Protein AF-A0A348Y8U0-F1 (afdb_monomer)

Nearest PDB structures (foldseek):
  7la0-assembly1_B  TM=8.804E-01  e=7.836E-02  Pseudomonas protegens Pf-5
  7l9q-assembly1_B  TM=8.511E-01  e=8.415E-02  Pseudomonas protegens Pf-5
  6s2w-assembly1_A-2  TM=3.953E-01  e=3.682E+00  Schizosaccharomyces pombe
  6s2w-assembly2_B  TM=3.872E-01  e=6.065E+00  Schizosaccharomyces pombe

Solvent-accessible surface area (backbone atoms only — not comparable to full-atom values): 4035 Å² total; per-residue (Å²): 139,74,98,59,91,89,65,86,85,78,79,99,55,47,51,48,79,69,54,58,99,90,40,88,44,74,49,49,61,55,73,72,23,39,52,54,39,52,42,48,48,41,27,72,76,72,33,63,67,61,24,54,53,49,32,58,74,67,72,47,86,84,126

Foldseek 3Di:
DDPCPPDDDDPPAQKDQPDDPVDGDIGGDDDVSVVLSVLVVVCVVPHNVRSVVVCVVVVHDND

Secondary structure (DSSP, 8-state):
--S-TT-----S-SEEE---SS---EEE-SHHHHHHHHHHHHHHHT-HHHHHHHHHHTT----

Mean predicted aligned error: 3.88 Å

Radius of gyration: 13.61 Å; Cα contacts (8 Å, |Δi|>4): 57; chains: 1; bounding box: 37×26×25 Å

Structure (mmCIF, N/CA/C/O backbone):
data_AF-A0A348Y8U0-F1
#
_entry.id   AF-A0A348Y8U0-F1
#
loop_
_atom_site.group_PDB
_atom_site.id
_atom_site.type_symbol
_atom_site.label_atom_id
_atom_site.label_alt_id
_atom_site.label_comp_id
_atom_site.label_asym_id
_atom_site.label_entity_id
_atom_site.label_seq_id
_atom_site.pdbx_PDB_ins_code
_atom_site.Cartn_x
_atom_site.Cartn_y
_atom_site.Cartn_z
_atom_site.occupancy
_atom_site.B_iso_or_equiv
_atom_site.auth_seq_id
_atom_site.auth_comp_id
_atom_site.auth_asym_id
_atom_site.auth_atom_id
_atom_site.pdbx_PDB_model_num
ATOM 1 N N . LEU A 1 1 ? 23.081 -3.064 -10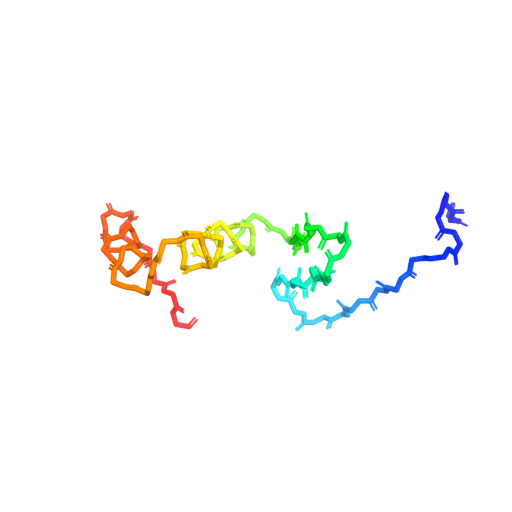.212 1.00 52.66 1 LEU A N 1
ATOM 2 C CA . LEU A 1 1 ? 21.856 -3.881 -10.378 1.00 52.66 1 LEU A CA 1
ATOM 3 C C . LEU A 1 1 ? 22.247 -5.307 -9.987 1.00 52.66 1 LEU A C 1
ATOM 5 O O . LEU A 1 1 ? 22.901 -5.950 -10.781 1.00 52.66 1 LEU A O 1
ATOM 9 N N . ALA A 1 2 ? 22.089 -5.801 -8.764 1.00 52.78 2 ALA A N 1
ATOM 10 C CA . ALA A 1 2 ? 21.061 -5.539 -7.767 1.00 52.78 2 ALA A CA 1
ATOM 11 C C . ALA A 1 2 ? 21.673 -5.417 -6.359 1.00 52.78 2 ALA A C 1
ATOM 13 O O . ALA A 1 2 ? 22.470 -6.256 -5.956 1.00 52.78 2 ALA A O 1
ATOM 14 N N . SER A 1 3 ? 21.283 -4.384 -5.608 1.00 77.06 3 SER A N 1
ATOM 15 C CA . SER A 1 3 ? 21.716 -4.194 -4.213 1.00 77.06 3 SER A CA 1
ATOM 16 C C . SER A 1 3 ? 20.877 -4.995 -3.204 1.00 77.06 3 SER A C 1
ATOM 18 O O . SER A 1 3 ? 21.132 -4.916 -2.009 1.00 77.06 3 SER A O 1
ATOM 20 N N . TYR A 1 4 ? 19.886 -5.765 -3.673 1.00 81.25 4 TYR A N 1
ATOM 21 C CA . TYR A 1 4 ? 18.935 -6.501 -2.835 1.00 81.25 4 TYR A CA 1
ATOM 22 C C . TYR A 1 4 ? 18.630 -7.866 -3.473 1.00 81.25 4 TYR A C 1
ATOM 24 O O . TYR A 1 4 ? 17.709 -7.968 -4.277 1.00 81.25 4 TYR A O 1
ATOM 32 N N . PRO A 1 5 ? 19.424 -8.910 -3.184 1.00 81.25 5 PRO A N 1
ATOM 33 C CA . PRO A 1 5 ? 19.267 -10.224 -3.818 1.00 81.25 5 PRO A CA 1
ATOM 34 C C . PRO A 1 5 ? 18.036 -11.000 -3.327 1.00 81.25 5 PRO A C 1
ATOM 36 O O . PRO A 1 5 ? 17.568 -11.893 -4.020 1.00 81.25 5 PRO A O 1
ATOM 39 N N . ASN A 1 6 ? 17.497 -10.644 -2.159 1.00 86.44 6 ASN A N 1
ATOM 40 C CA . ASN A 1 6 ? 16.404 -11.363 -1.501 1.00 86.44 6 ASN A CA 1
ATOM 41 C C . ASN A 1 6 ? 15.069 -10.601 -1.573 1.00 86.44 6 ASN A C 1
ATOM 43 O O . ASN A 1 6 ? 14.253 -10.718 -0.664 1.00 86.44 6 ASN A O 1
ATOM 47 N N . ILE A 1 7 ? 14.870 -9.763 -2.596 1.00 89.62 7 ILE A N 1
ATOM 48 C CA . ILE A 1 7 ? 13.617 -9.022 -2.784 1.00 89.62 7 ILE A CA 1
ATOM 49 C C . ILE A 1 7 ? 12.744 -9.709 -3.832 1.00 89.62 7 ILE A C 1
ATOM 51 O O . ILE A 1 7 ? 13.196 -10.008 -4.937 1.00 89.62 7 ILE A O 1
ATOM 55 N N . GLU A 1 8 ? 11.479 -9.930 -3.494 1.00 91.75 8 GLU A N 1
ATOM 56 C CA . GLU A 1 8 ? 10.468 -10.357 -4.453 1.00 91.75 8 GLU A CA 1
ATOM 57 C C . GLU A 1 8 ? 9.824 -9.123 -5.093 1.00 91.75 8 GLU A C 1
ATOM 59 O O . GLU A 1 8 ? 9.302 -8.246 -4.405 1.00 91.75 8 GLU A O 1
ATOM 64 N N . VAL A 1 9 ? 9.875 -9.038 -6.423 1.00 92.56 9 VAL A N 1
ATOM 65 C CA . VAL A 1 9 ? 9.258 -7.941 -7.175 1.00 92.56 9 VAL A CA 1
ATOM 66 C C . VAL A 1 9 ? 7.932 -8.417 -7.752 1.00 92.56 9 VAL A C 1
ATOM 68 O O . VAL A 1 9 ? 7.907 -9.225 -8.678 1.00 92.56 9 VAL A O 1
ATOM 71 N N . ILE A 1 10 ? 6.830 -7.861 -7.249 1.00 95.31 10 ILE A N 1
ATOM 72 C CA . ILE A 1 10 ? 5.490 -8.103 -7.791 1.00 95.31 10 ILE A CA 1
ATOM 73 C C . ILE A 1 10 ? 5.175 -7.016 -8.823 1.00 95.31 10 ILE A C 1
ATOM 75 O O . ILE A 1 10 ? 4.968 -5.850 -8.485 1.00 95.31 10 ILE A O 1
ATOM 79 N N . ALA A 1 11 ? 5.172 -7.393 -10.101 1.00 95.00 11 ALA A N 1
ATOM 80 C CA . ALA A 1 11 ? 4.910 -6.479 -11.210 1.00 95.00 11 ALA A CA 1
ATOM 81 C C . ALA A 1 11 ? 3.405 -6.229 -11.428 1.00 95.00 11 ALA A C 1
ATOM 83 O O . ALA A 1 11 ? 2.559 -7.021 -11.021 1.00 95.00 11 ALA A O 1
ATOM 84 N N . ASN A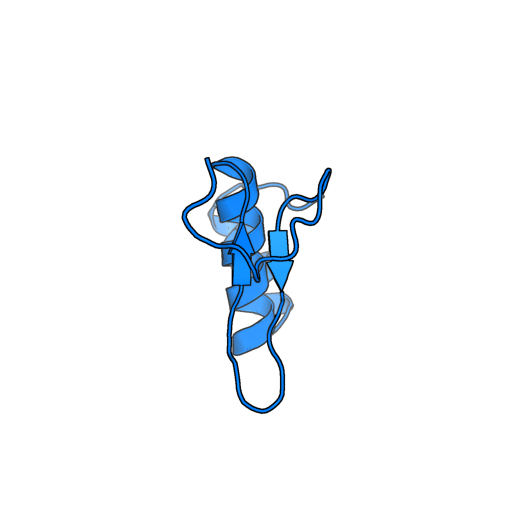 1 12 ? 3.079 -5.142 -12.139 1.00 95.50 12 ASN A N 1
ATOM 85 C CA . ASN A 1 12 ? 1.716 -4.791 -12.571 1.00 95.50 12 ASN A CA 1
ATOM 86 C C . ASN A 1 12 ? 0.693 -4.605 -11.433 1.00 95.50 12 ASN A C 1
ATOM 88 O O . ASN A 1 12 ? -0.505 -4.782 -11.637 1.00 95.50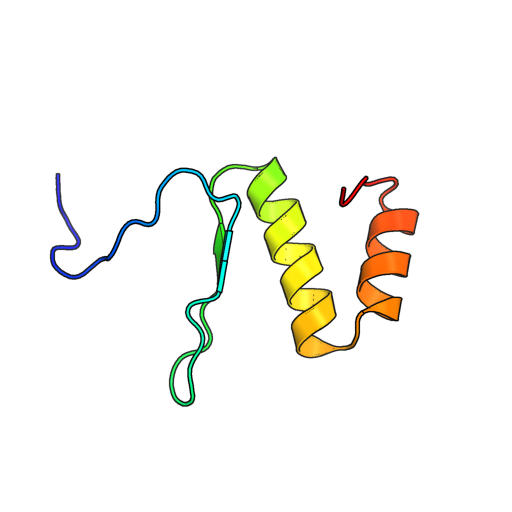 12 ASN A O 1
ATOM 92 N N . THR A 1 13 ? 1.151 -4.201 -10.246 1.00 96.44 13 THR A N 1
ATOM 93 C CA . THR A 1 13 ? 0.291 -3.815 -9.121 1.00 96.44 13 THR A CA 1
ATOM 94 C C . THR A 1 13 ? 0.598 -2.394 -8.654 1.00 96.44 13 THR A C 1
ATOM 96 O O . THR A 1 13 ? 1.711 -1.892 -8.813 1.00 96.44 13 THR A O 1
ATOM 99 N N . ARG A 1 14 ? -0.404 -1.721 -8.077 1.00 95.94 14 ARG A N 1
ATOM 100 C CA . ARG A 1 14 ? -0.257 -0.361 -7.536 1.00 95.94 14 ARG A CA 1
ATOM 101 C C . ARG A 1 14 ? 0.539 -0.369 -6.227 1.00 95.94 14 ARG A C 1
ATOM 103 O O . ARG A 1 14 ? 1.407 0.476 -6.011 1.00 95.94 14 ARG A O 1
ATOM 110 N N . PHE A 1 15 ? 0.242 -1.323 -5.356 1.00 97.69 15 PHE A N 1
ATOM 111 C CA . PHE A 1 15 ? 0.894 -1.472 -4.064 1.00 97.69 15 PHE A CA 1
ATOM 112 C C . PHE A 1 15 ? 0.856 -2.935 -3.621 1.00 97.69 15 PHE A C 1
ATOM 114 O O . PHE A 1 15 ? 0.057 -3.726 -4.128 1.00 97.69 15 PHE A O 1
ATOM 121 N N . VAL A 1 16 ? 1.730 -3.282 -2.683 1.00 97.69 16 VAL A N 1
ATOM 122 C CA . VAL A 1 16 ? 1.798 -4.598 -2.047 1.00 97.69 16 VAL A CA 1
ATOM 123 C C . VAL A 1 16 ? 1.775 -4.385 -0.546 1.00 97.69 16 VAL A C 1
ATOM 125 O O . VAL A 1 16 ? 2.599 -3.645 -0.007 1.00 97.69 16 VAL A O 1
ATOM 128 N N . ASP A 1 17 ? 0.841 -5.045 0.126 1.00 97.50 17 ASP A N 1
ATOM 129 C CA . ASP A 1 17 ? 0.908 -5.229 1.567 1.00 97.50 17 ASP A CA 1
ATOM 130 C C . ASP A 1 17 ? 1.605 -6.558 1.858 1.00 97.50 17 ASP A C 1
ATOM 132 O O . ASP A 1 17 ? 1.036 -7.623 1.633 1.00 97.50 17 ASP A O 1
ATOM 136 N N . ALA A 1 18 ? 2.848 -6.470 2.323 1.00 95.31 18 ALA A N 1
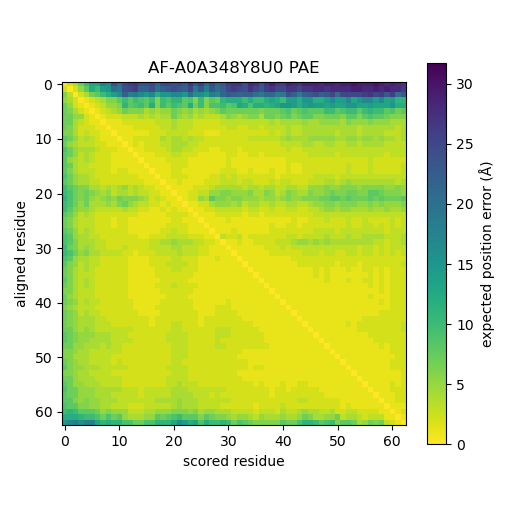ATOM 137 C CA . ALA A 1 18 ? 3.684 -7.602 2.711 1.00 95.31 18 ALA A CA 1
ATOM 138 C C . ALA A 1 18 ? 3.748 -7.739 4.242 1.00 95.31 18 ALA A C 1
ATOM 140 O O . ALA A 1 18 ? 4.737 -8.224 4.787 1.00 95.31 18 ALA A O 1
ATOM 141 N N . SER A 1 19 ? 2.739 -7.233 4.956 1.00 94.69 19 SER A N 1
ATOM 142 C CA . SER A 1 19 ? 2.703 -7.365 6.409 1.00 94.69 19 SER A CA 1
ATOM 143 C C . SER A 1 19 ? 2.355 -8.791 6.832 1.00 94.69 19 SER A C 1
ATOM 145 O O . SER A 1 19 ? 1.427 -9.394 6.294 1.00 94.69 19 SER A O 1
ATOM 147 N N . ASP A 1 20 ? 3.017 -9.261 7.880 1.00 93.19 20 ASP A N 1
ATOM 148 C CA . ASP A 1 20 ? 2.762 -10.526 8.563 1.00 93.19 20 ASP A CA 1
ATOM 149 C C . ASP A 1 20 ? 2.747 -10.313 10.093 1.00 93.19 20 ASP A C 1
ATOM 151 O O . ASP A 1 20 ? 2.599 -9.188 10.581 1.00 93.19 20 ASP A O 1
ATOM 155 N N . GLU A 1 21 ? 2.852 -11.390 10.871 1.00 93.62 21 GLU A N 1
ATOM 156 C CA . GLU A 1 21 ? 2.848 -11.338 12.341 1.00 93.62 21 GLU A CA 1
ATOM 157 C C . GLU A 1 21 ? 4.051 -10.577 12.932 1.00 93.62 21 GLU A C 1
ATOM 159 O O . GLU A 1 21 ? 3.976 -10.054 14.045 1.00 93.62 21 GLU A O 1
ATOM 164 N N . THR A 1 22 ? 5.153 -10.487 12.189 1.00 93.75 22 THR A N 1
ATOM 165 C CA . THR A 1 22 ? 6.447 -9.936 12.626 1.00 93.75 22 THR A CA 1
ATOM 166 C C . THR A 1 22 ? 6.834 -8.650 11.899 1.00 93.75 22 THR A C 1
ATOM 168 O O . THR A 1 22 ? 7.595 -7.838 12.429 1.00 93.75 22 THR A O 1
ATOM 171 N N . THR A 1 23 ? 6.283 -8.432 10.707 1.00 91.25 23 THR A N 1
ATOM 172 C CA . THR A 1 23 ? 6.652 -7.357 9.789 1.00 91.25 23 THR A CA 1
ATOM 173 C C . THR A 1 23 ? 5.422 -6.540 9.421 1.00 91.25 23 THR A C 1
ATOM 175 O O . THR A 1 23 ? 4.378 -7.076 9.071 1.00 91.25 23 THR A O 1
ATOM 178 N N . LYS A 1 24 ? 5.532 -5.210 9.464 1.00 94.94 24 LYS A N 1
ATOM 179 C CA . LYS A 1 24 ? 4.464 -4.292 9.036 1.00 94.94 24 LYS A CA 1
ATOM 180 C C . LYS A 1 24 ? 4.968 -3.455 7.871 1.00 94.94 24 LYS A C 1
ATOM 182 O O . LYS A 1 24 ? 5.534 -2.385 8.086 1.00 94.94 24 LYS A O 1
ATOM 187 N N . LEU A 1 25 ? 4.803 -3.966 6.653 1.00 95.62 25 LEU A N 1
ATOM 188 C CA . LEU A 1 25 ? 5.358 -3.356 5.449 1.00 95.62 25 LEU A CA 1
ATOM 189 C C . LEU A 1 25 ? 4.300 -3.232 4.353 1.00 95.62 25 LEU A C 1
ATOM 191 O O . LEU A 1 25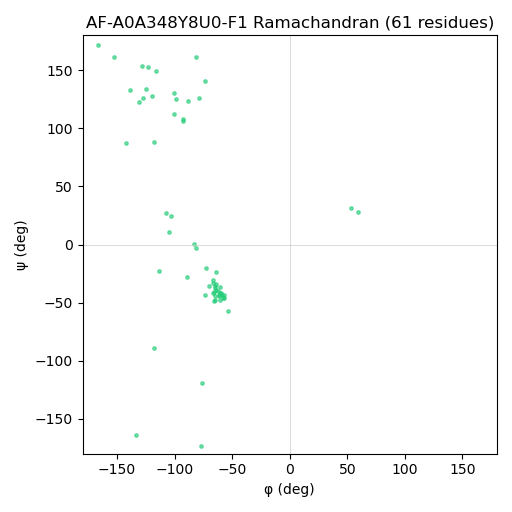 ? 3.742 -4.222 3.890 1.00 95.62 25 LEU A O 1
ATOM 195 N N . VAL A 1 26 ? 4.086 -2.000 3.897 1.00 97.69 26 VAL A N 1
ATOM 196 C CA . VAL A 1 26 ? 3.333 -1.696 2.679 1.00 97.69 26 VAL A CA 1
ATOM 19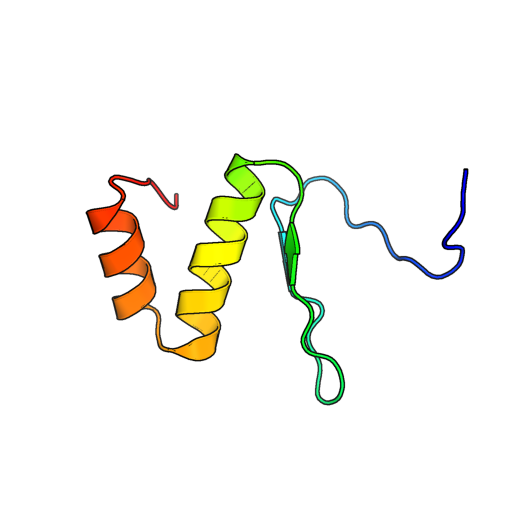7 C C . VAL A 1 26 ? 4.274 -0.963 1.734 1.00 97.69 26 VAL A C 1
ATOM 199 O O . VAL A 1 26 ? 4.908 0.017 2.124 1.00 97.69 26 VAL A O 1
ATOM 202 N N . THR A 1 27 ? 4.378 -1.441 0.499 1.00 97.00 27 THR A N 1
ATOM 203 C CA . THR A 1 27 ? 5.183 -0.815 -0.556 1.00 97.00 27 THR A CA 1
ATOM 204 C C . THR A 1 27 ? 4.283 -0.356 -1.691 1.00 97.00 27 THR A C 1
ATOM 206 O O . THR A 1 27 ? 3.238 -0.949 -1.951 1.00 97.00 27 THR A O 1
ATOM 209 N N . SER A 1 28 ? 4.674 0.716 -2.372 1.00 97.75 28 SER A N 1
ATOM 210 C CA . SER A 1 28 ? 3.928 1.290 -3.489 1.00 97.75 28 SER A CA 1
ATOM 211 C C . SER A 1 28 ? 4.828 1.481 -4.697 1.00 97.75 28 SER A C 1
ATOM 213 O O . SER A 1 28 ? 6.029 1.696 -4.542 1.00 97.75 28 SER A O 1
ATOM 215 N N . ALA A 1 29 ? 4.233 1.459 -5.887 1.00 95.69 29 ALA A N 1
ATOM 216 C CA . ALA A 1 29 ? 4.917 1.826 -7.120 1.00 95.69 29 ALA A CA 1
ATOM 217 C C . ALA A 1 29 ? 5.069 3.364 -7.241 1.00 95.69 29 ALA A C 1
ATOM 219 O O . ALA A 1 29 ? 5.715 4.004 -6.417 1.00 95.69 29 ALA A O 1
ATOM 220 N N . GLY A 1 30 ? 4.487 3.972 -8.281 1.00 94.94 30 GLY A N 1
ATOM 221 C CA . GLY A 1 30 ? 4.575 5.413 -8.545 1.00 94.94 30 GLY A CA 1
ATOM 222 C C . GLY A 1 30 ? 3.672 6.283 -7.661 1.00 94.94 30 GLY A C 1
ATOM 223 O O . GLY A 1 30 ? 2.986 5.797 -6.768 1.00 94.94 30 GLY A O 1
ATOM 224 N N . ILE A 1 31 ? 3.620 7.585 -7.966 1.00 95.31 31 ILE A N 1
ATOM 225 C CA . ILE A 1 31 ? 2.929 8.617 -7.165 1.00 95.31 31 ILE A CA 1
ATOM 226 C C . ILE A 1 31 ? 1.460 8.263 -6.898 1.00 95.31 31 ILE A C 1
ATOM 228 O O . ILE A 1 31 ? 1.059 8.141 -5.743 1.00 95.31 31 ILE A O 1
ATOM 232 N N . SER A 1 32 ? 0.659 8.042 -7.946 1.00 94.50 32 SER A N 1
ATOM 233 C CA . SER A 1 32 ? -0.759 7.685 -7.787 1.00 94.50 32 SER A CA 1
ATOM 234 C C . SER A 1 32 ? -0.928 6.376 -7.016 1.00 94.50 32 SER A C 1
ATOM 236 O O . SER A 1 32 ? -1.820 6.239 -6.185 1.00 94.50 32 SER A O 1
ATOM 238 N N . ALA A 1 33 ? -0.019 5.426 -7.235 1.00 96.75 33 ALA A N 1
ATOM 239 C CA . ALA A 1 33 ? 0.012 4.155 -6.528 1.00 96.75 33 ALA A CA 1
ATOM 240 C C . ALA A 1 33 ? 0.291 4.339 -5.022 1.00 96.75 33 ALA A C 1
ATOM 242 O O . ALA A 1 33 ? -0.315 3.658 -4.195 1.00 96.75 33 ALA A O 1
ATOM 243 N N . GLY A 1 34 ? 1.133 5.313 -4.666 1.00 97.38 34 GLY A N 1
ATOM 244 C CA . GLY A 1 34 ? 1.379 5.742 -3.290 1.00 97.38 34 GLY A CA 1
ATOM 245 C C . GLY A 1 34 ? 0.149 6.350 -2.613 1.00 97.38 34 GLY A C 1
ATOM 246 O O . GLY A 1 34 ? -0.068 6.109 -1.425 1.00 97.38 34 GLY A O 1
ATOM 247 N N . ILE A 1 35 ? -0.710 7.061 -3.353 1.00 97.81 35 ILE A N 1
ATOM 248 C CA . ILE A 1 35 ? -1.992 7.560 -2.821 1.00 97.81 35 ILE A CA 1
ATOM 249 C C . ILE A 1 35 ? -2.910 6.380 -2.479 1.00 97.81 35 ILE A C 1
ATOM 251 O O . ILE A 1 35 ? -3.424 6.309 -1.361 1.00 97.81 35 ILE A O 1
ATOM 255 N N . HIS A 1 36 ? -3.052 5.408 -3.389 1.00 97.88 36 HIS A N 1
ATOM 256 C CA . HIS A 1 36 ? -3.821 4.188 -3.111 1.00 97.88 36 HIS A CA 1
ATOM 257 C C . HIS A 1 36 ? -3.256 3.413 -1.911 1.00 97.88 36 HIS A C 1
ATOM 259 O O . HIS A 1 36 ? -4.027 2.993 -1.050 1.00 97.88 36 HIS A O 1
ATOM 265 N N . ALA A 1 37 ? -1.931 3.266 -1.812 1.00 97.75 37 ALA A N 1
ATOM 266 C CA . ALA A 1 37 ? -1.281 2.613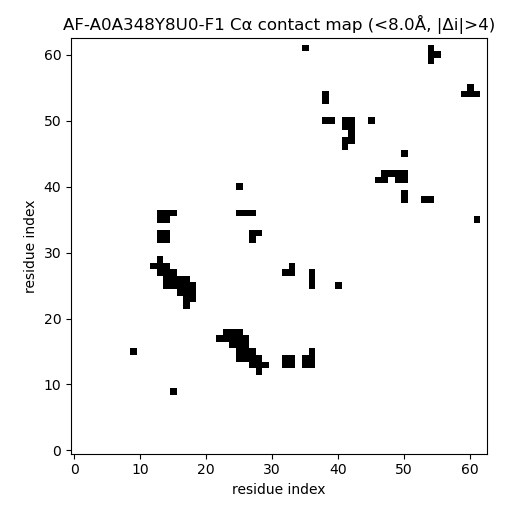 -0.673 1.00 97.75 37 ALA A CA 1
ATOM 267 C C . ALA A 1 37 ? -1.539 3.358 0.647 1.00 97.75 37 ALA A C 1
ATOM 269 O O . ALA A 1 37 ? -1.820 2.741 1.671 1.00 97.75 37 ALA A O 1
ATOM 270 N N . SER A 1 38 ? -1.509 4.691 0.624 1.00 98.00 38 SER A N 1
ATOM 271 C CA . SER A 1 38 ? -1.783 5.521 1.802 1.00 98.00 38 SER A CA 1
ATOM 272 C C . SER A 1 38 ? -3.228 5.362 2.278 1.00 98.00 38 SER A C 1
ATOM 274 O O . SER A 1 38 ? -3.473 5.160 3.467 1.00 98.00 38 SER A O 1
ATOM 276 N N . LEU A 1 39 ? -4.193 5.377 1.353 1.00 98.38 39 LEU A N 1
ATOM 277 C CA . LEU A 1 39 ? -5.599 5.118 1.670 1.00 98.38 39 LEU A CA 1
ATOM 278 C C . LEU A 1 39 ? -5.803 3.684 2.176 1.00 98.38 39 LEU A C 1
ATOM 280 O O . LEU A 1 39 ? -6.529 3.473 3.148 1.00 98.38 39 LEU A O 1
ATOM 284 N N . TYR A 1 40 ? -5.105 2.706 1.595 1.00 98.00 40 TYR A N 1
ATOM 285 C CA . TYR A 1 40 ? -5.086 1.339 2.110 1.00 98.00 40 TYR A CA 1
ATOM 286 C C . TYR A 1 40 ? -4.598 1.276 3.567 1.00 98.00 40 TYR A C 1
ATOM 288 O O . TYR A 1 40 ? -5.241 0.623 4.390 1.00 98.00 40 TYR A O 1
ATOM 296 N N . CYS A 1 41 ? -3.539 2.008 3.923 1.00 98.06 41 CYS A N 1
ATOM 297 C CA . CYS A 1 41 ? -3.069 2.105 5.306 1.00 98.06 41 CYS A CA 1
ATOM 298 C C . CYS A 1 41 ? -4.133 2.694 6.243 1.00 98.06 41 CYS A C 1
ATOM 300 O O . CYS A 1 41 ? -4.340 2.154 7.328 1.00 98.06 41 CYS A O 1
ATOM 302 N N . VAL A 1 42 ? -4.858 3.740 5.823 1.00 98.44 42 VAL A N 1
ATOM 303 C CA . VAL A 1 42 ? -5.983 4.291 6.607 1.00 98.44 42 VAL A CA 1
ATOM 304 C C . VAL A 1 42 ? -7.039 3.214 6.860 1.00 98.44 42 VAL A C 1
ATOM 306 O O . VAL A 1 42 ? -7.473 3.040 7.997 1.00 98.44 42 VAL A O 1
ATOM 309 N N . LYS A 1 43 ? -7.406 2.443 5.827 1.00 98.19 43 LYS A N 1
ATOM 310 C CA . LYS A 1 43 ? -8.355 1.329 5.966 1.00 98.19 43 LYS A CA 1
ATOM 311 C C . LYS A 1 43 ? -7.845 0.257 6.928 1.00 98.19 43 LYS A C 1
ATOM 313 O O . LYS A 1 43 ? -8.627 -0.256 7.722 1.00 98.19 43 LYS A O 1
ATOM 318 N N . LYS A 1 44 ? -6.567 -0.113 6.816 1.00 97.31 44 LYS A N 1
ATOM 319 C CA . LYS A 1 44 ? -5.951 -1.191 7.599 1.00 97.31 44 LYS A CA 1
ATOM 320 C C . LYS A 1 44 ? -5.794 -0.830 9.078 1.00 97.31 44 LYS A C 1
ATOM 322 O O . LYS A 1 44 ? -5.918 -1.708 9.923 1.00 97.31 44 LYS A O 1
ATOM 327 N N . LEU A 1 45 ? -5.496 0.433 9.381 1.00 97.50 45 LEU A N 1
ATOM 328 C CA . LEU A 1 45 ? -5.235 0.903 10.745 1.00 97.50 45 LEU A CA 1
ATOM 329 C C . LEU A 1 45 ? -6.492 1.362 11.488 1.00 97.50 45 LEU A C 1
ATOM 331 O O . LEU A 1 45 ? -6.509 1.307 12.714 1.00 97.50 45 LEU A O 1
ATOM 335 N N . LEU A 1 46 ? -7.505 1.842 10.764 1.00 98.31 46 LEU A N 1
ATOM 336 C CA . LEU A 1 46 ? -8.742 2.365 11.338 1.00 98.31 46 LEU A CA 1
ATOM 337 C C . LEU A 1 46 ? -9.926 1.520 10.864 1.00 98.31 46 LEU A C 1
ATOM 339 O O . LEU A 1 46 ? -10.281 0.536 11.503 1.00 98.31 46 LEU A O 1
ATOM 343 N N . ASP A 1 47 ? -10.515 1.887 9.727 1.00 98.38 47 ASP A N 1
ATOM 344 C CA . ASP A 1 47 ? -11.616 1.168 9.102 1.00 98.38 47 ASP A CA 1
ATOM 345 C C . ASP A 1 47 ? -11.845 1.649 7.657 1.00 98.38 47 ASP A C 1
ATOM 347 O O . ASP A 1 47 ? -11.282 2.642 7.1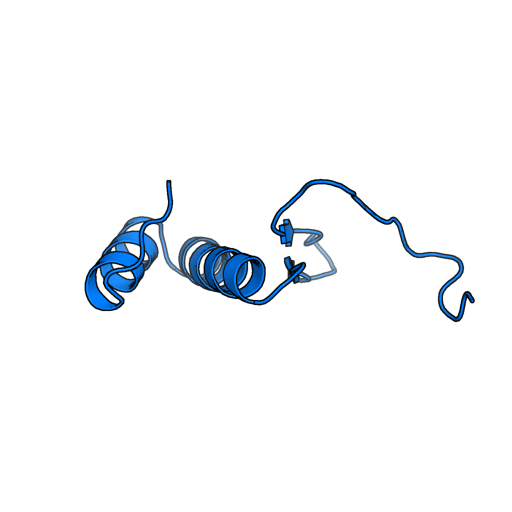77 1.00 98.38 47 ASP A O 1
ATOM 351 N N . SER A 1 48 ? -12.713 0.936 6.937 1.00 98.00 48 SER A N 1
ATOM 352 C CA . SER A 1 48 ? -13.048 1.288 5.554 1.00 98.00 48 SER A CA 1
ATOM 353 C C . SER A 1 48 ? -13.808 2.614 5.447 1.00 98.00 48 SER A C 1
ATOM 355 O O . SER A 1 48 ? -13.613 3.331 4.472 1.00 98.00 48 SER A O 1
ATOM 357 N N . GLN A 1 49 ? -14.644 2.975 6.424 1.00 98.38 49 GLN A N 1
ATOM 358 C CA . GLN A 1 49 ? -15.444 4.204 6.374 1.00 98.38 49 GLN A CA 1
ATOM 359 C C . GLN A 1 49 ? -14.558 5.455 6.427 1.00 98.38 49 GLN A C 1
ATOM 361 O O . GLN A 1 49 ? -14.775 6.420 5.686 1.00 98.38 49 GLN A O 1
ATOM 366 N N . THR A 1 50 ? -13.527 5.426 7.262 1.00 98.50 50 THR A N 1
ATOM 367 C CA . THR A 1 50 ? -12.551 6.498 7.429 1.00 98.50 50 THR A CA 1
ATOM 368 C C . THR A 1 50 ? -11.711 6.664 6.170 1.00 98.50 50 THR A C 1
ATOM 370 O O . THR A 1 50 ? -11.522 7.791 5.709 1.00 98.50 50 THR A O 1
ATOM 373 N N . MET A 1 51 ? -11.281 5.564 5.546 1.00 98.50 51 MET A N 1
ATOM 374 C CA . MET A 1 51 ? -10.585 5.595 4.255 1.00 98.50 51 MET A CA 1
ATOM 375 C C . MET A 1 51 ? -11.451 6.215 3.150 1.00 98.50 51 MET A C 1
ATOM 377 O O . MET A 1 51 ? -11.001 7.144 2.483 1.00 98.50 51 MET A O 1
ATOM 381 N N . GLN A 1 52 ? -12.713 5.792 3.023 1.00 98.19 52 GLN A N 1
ATOM 382 C CA . GLN A 1 52 ? -13.661 6.331 2.036 1.00 98.19 52 GLN A CA 1
ATOM 383 C C . GLN A 1 52 ? -13.926 7.826 2.244 1.00 98.19 52 GLN A C 1
ATOM 385 O O . GLN A 1 52 ? -13.918 8.620 1.304 1.00 98.19 52 GLN A O 1
ATOM 390 N N . THR A 1 53 ? -14.117 8.234 3.499 1.00 98.38 53 THR A N 1
ATOM 391 C CA . THR A 1 53 ? -14.324 9.644 3.850 1.00 98.38 53 THR A CA 1
ATOM 392 C C . THR A 1 53 ? -13.078 10.478 3.545 1.00 98.38 53 THR A C 1
ATOM 394 O O . THR A 1 53 ? -13.192 11.613 3.083 1.00 98.38 53 THR A O 1
ATOM 397 N N . THR A 1 54 ? -11.889 9.919 3.777 1.00 98.44 54 THR A N 1
ATOM 398 C CA . THR A 1 54 ? -10.607 10.568 3.468 1.00 98.44 54 THR A CA 1
ATOM 399 C C . THR A 1 54 ? -10.435 10.739 1.960 1.00 98.44 54 THR A C 1
ATOM 401 O O . THR A 1 54 ? -10.200 11.858 1.514 1.00 98.44 54 THR A O 1
ATOM 404 N N . ALA A 1 55 ? -10.658 9.685 1.169 1.00 98.12 55 ALA A N 1
ATOM 405 C CA . ALA A 1 55 ? -10.617 9.746 -0.292 1.00 98.12 55 ALA A CA 1
ATOM 406 C C . ALA A 1 55 ? -11.593 10.792 -0.852 1.00 98.12 55 ALA A C 1
ATOM 408 O O . ALA A 1 55 ? -11.201 11.646 -1.645 1.00 98.12 55 ALA A O 1
ATOM 409 N N . ARG A 1 56 ? -12.836 10.810 -0.349 1.00 98.12 56 ARG A N 1
ATOM 410 C CA . ARG A 1 56 ? -13.847 11.804 -0.736 1.00 98.12 56 ARG A CA 1
ATOM 411 C C . ARG A 1 56 ? -13.413 13.239 -0.429 1.00 98.12 56 ARG A C 1
ATOM 413 O O . ARG A 1 56 ? -13.648 14.119 -1.246 1.00 98.12 56 ARG A O 1
ATOM 420 N N . ARG A 1 57 ? -12.797 13.488 0.733 1.00 98.00 57 ARG A N 1
ATOM 421 C CA . ARG A 1 57 ? -12.273 14.820 1.104 1.00 98.00 57 ARG A CA 1
ATOM 422 C C . ARG A 1 57 ? -11.106 15.263 0.229 1.00 98.00 57 ARG A C 1
ATOM 424 O O . ARG A 1 57 ? -10.927 16.455 0.033 1.00 98.00 57 ARG A O 1
ATOM 431 N N . MET A 1 58 ? -10.324 14.309 -0.261 1.00 97.25 58 MET A N 1
ATOM 432 C CA . MET A 1 58 ? -9.238 14.548 -1.208 1.00 97.25 58 MET A CA 1
ATOM 433 C C . MET A 1 58 ? -9.732 14.676 -2.655 1.00 97.25 58 MET A C 1
ATOM 435 O O . MET A 1 58 ? -8.907 14.882 -3.537 1.00 97.25 58 MET A O 1
ATOM 439 N N . GLU A 1 59 ? -11.038 14.501 -2.903 1.00 97.25 59 GLU A N 1
ATOM 440 C CA . GLU A 1 59 ? -11.626 14.392 -4.247 1.00 97.25 59 GLU A CA 1
ATOM 441 C C . GLU A 1 59 ? -10.936 13.312 -5.101 1.00 97.25 59 GLU A C 1
ATOM 443 O O . GLU A 1 59 ? -10.830 13.414 -6.321 1.00 97.25 59 GLU A O 1
ATOM 448 N N . PHE A 1 60 ? -10.446 12.261 -4.438 1.00 95.94 60 PHE A N 1
ATOM 449 C CA . PHE A 1 60 ? -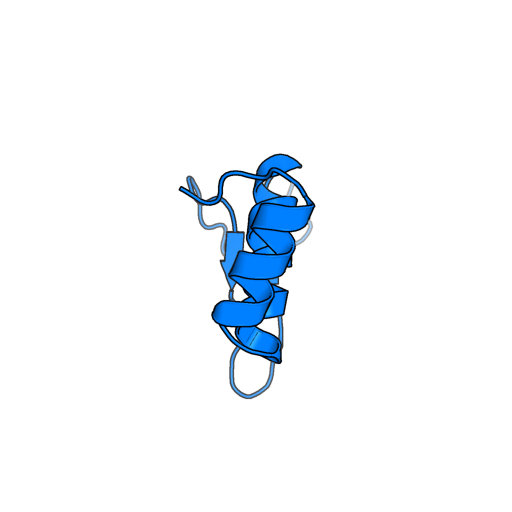9.691 11.188 -5.064 1.00 95.94 60 PHE A CA 1
ATOM 450 C C . PHE A 1 60 ? -10.595 9.988 -5.344 1.00 95.94 60 PHE A C 1
ATOM 452 O O . PHE A 1 60 ? -11.228 9.451 -4.431 1.00 95.94 60 PHE A O 1
ATOM 459 N N . ASP A 1 61 ? -10.620 9.549 -6.602 1.00 93.00 61 ASP A N 1
ATOM 460 C CA . ASP A 1 61 ? -11.305 8.324 -7.003 1.00 93.00 61 ASP A CA 1
ATOM 461 C C . ASP A 1 61 ? -10.453 7.096 -6.659 1.00 93.00 61 ASP A C 1
ATOM 463 O O . ASP A 1 61 ? -9.282 6.998 -7.026 1.00 93.00 61 ASP A O 1
ATOM 467 N N . ILE A 1 62 ? -11.050 6.155 -5.932 1.00 87.69 62 ILE A N 1
ATOM 468 C CA . ILE A 1 62 ? -10.393 4.928 -5.468 1.00 87.69 62 ILE A CA 1
ATOM 469 C C . ILE A 1 62 ? -10.814 3.681 -6.260 1.00 87.69 62 ILE A C 1
ATOM 471 O O . ILE A 1 62 ? -10.490 2.574 -5.820 1.00 87.69 62 ILE A O 1
ATOM 475 N N . GLY A 1 63 ? -11.529 3.866 -7.378 1.00 80.25 63 GLY A N 1
ATOM 476 C CA . GLY A 1 63 ? -11.945 2.816 -8.317 1.00 80.25 63 GLY A CA 1
ATOM 477 C C . GLY A 1 63 ? -10.834 1.910 -8.854 1.00 80.25 63 GLY A C 1
ATOM 478 O O . GLY A 1 63 ? -9.671 2.346 -9.063 1.00 80.25 63 GLY A O 1
#

pLDDT: mean 93.71, std 8.8, range [52.66, 98.5]

Sequence (63 aa):
LASYPNIEVIANTRFVDASDETTKLVTSAGISAGIHASLYCVKKLLDSQTMQTTARRMEFDIG